Protein AF-A0AAU7ARV5-F1 (afdb_monomer_lite)

pLDDT: mean 87.97, std 13.95, range [49.72, 98.19]

Foldseek 3Di:
DPDPPPVPPPPPDQDFKKKWKWKDAPPDIDIDIDDRDHPVVSQVVVCVVQVHPDGDPAQDQDWHDDVRTIMTIGMDD

Structure (mmCIF, N/CA/C/O backbone):
data_AF-A0AAU7ARV5-F1
#
_entry.id   AF-A0AAU7ARV5-F1
#
loop_
_atom_site.group_PDB
_atom_site.id
_atom_site.type_symbol
_atom_site.label_atom_id
_atom_site.label_alt_id
_atom_site.label_comp_id
_atom_site.label_asym_id
_atom_site.label_entity_id
_atom_site.label_seq_id
_atom_site.pdbx_PDB_ins_code
_atom_site.Cartn_x
_atom_site.Cartn_y
_atom_site.Cartn_z
_atom_site.occupancy
_atom_site.B_iso_or_equiv
_atom_site.auth_seq_id
_atom_site.auth_comp_id
_atom_site.auth_asym_id
_atom_site.auth_atom_id
_atom_site.pdbx_PDB_model_num
ATOM 1 N N . MET A 1 1 ? 27.947 8.457 -49.894 1.00 49.72 1 MET A N 1
ATOM 2 C CA . MET A 1 1 ? 27.501 8.884 -48.554 1.00 49.72 1 MET A CA 1
ATOM 3 C C . MET A 1 1 ? 27.230 7.632 -47.746 1.00 49.72 1 MET A C 1
ATOM 5 O O . MET A 1 1 ? 26.430 6.834 -48.219 1.00 49.72 1 MET A O 1
ATOM 9 N N . PRO A 1 2 ? 27.915 7.402 -46.616 1.00 52.03 2 PRO A N 1
ATOM 10 C CA . PRO A 1 2 ? 27.495 6.351 -45.697 1.00 52.03 2 PRO A CA 1
ATO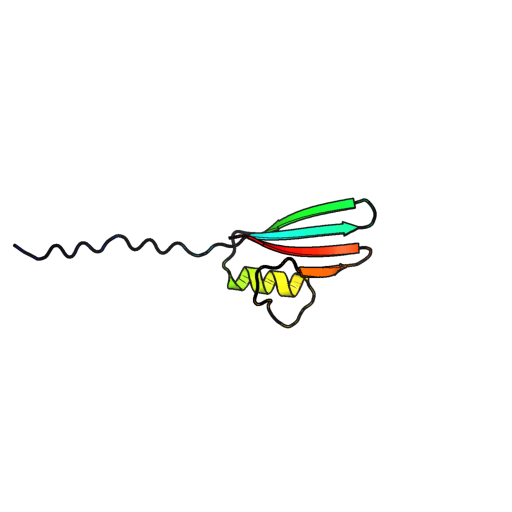M 11 C C . PRO A 1 2 ? 26.142 6.747 -45.073 1.00 52.03 2 PRO A C 1
ATOM 13 O O . PRO A 1 2 ? 25.858 7.947 -44.983 1.00 52.03 2 PRO A O 1
ATOM 16 N N . PRO A 1 3 ? 25.283 5.785 -44.698 1.00 57.03 3 PRO A N 1
ATOM 17 C CA . PRO A 1 3 ? 24.051 6.095 -43.991 1.00 57.03 3 PRO A CA 1
ATOM 18 C C . PRO A 1 3 ? 24.387 6.706 -42.624 1.00 57.03 3 PRO A C 1
ATOM 20 O O . PRO A 1 3 ? 25.269 6.225 -41.914 1.00 57.03 3 PRO A O 1
ATOM 23 N N . LEU A 1 4 ? 23.700 7.801 -42.292 1.00 58.06 4 LEU A N 1
ATOM 24 C CA . LEU A 1 4 ? 23.631 8.361 -40.944 1.00 58.06 4 LEU A CA 1
ATOM 25 C C . LEU A 1 4 ? 22.796 7.405 -40.083 1.00 58.06 4 LEU A C 1
ATOM 27 O O . LEU A 1 4 ? 21.636 7.683 -39.795 1.00 58.06 4 LEU A O 1
ATOM 31 N N . ASP A 1 5 ? 23.365 6.263 -39.706 1.00 58.59 5 ASP A N 1
ATOM 32 C CA . ASP A 1 5 ? 22.882 5.543 -38.532 1.00 58.59 5 ASP A CA 1
ATOM 33 C C . ASP A 1 5 ? 23.328 6.368 -37.325 1.00 58.59 5 ASP A C 1
ATOM 35 O O . ASP A 1 5 ? 24.394 6.155 -36.754 1.00 58.59 5 ASP A O 1
ATOM 39 N N . ASP A 1 6 ? 22.551 7.403 -37.018 1.00 59.34 6 ASP A N 1
ATOM 40 C CA . ASP A 1 6 ? 22.630 8.120 -35.757 1.00 59.34 6 ASP A CA 1
ATOM 41 C C . ASP A 1 6 ? 21.836 7.268 -34.759 1.00 59.34 6 ASP A C 1
ATOM 43 O O . ASP A 1 6 ? 20.601 7.223 -34.858 1.00 59.34 6 ASP A O 1
ATOM 47 N N . PRO A 1 7 ? 22.480 6.501 -33.856 1.00 61.16 7 PRO A N 1
ATOM 48 C CA . PRO A 1 7 ? 21.760 5.848 -32.784 1.00 61.16 7 PRO A CA 1
ATOM 49 C C . PRO A 1 7 ? 21.284 6.962 -31.856 1.00 61.16 7 PRO A C 1
ATOM 51 O O . PRO A 1 7 ? 21.960 7.312 -30.888 1.00 61.16 7 PRO A O 1
ATOM 54 N N . GLN A 1 8 ? 20.129 7.549 -32.191 1.00 61.78 8 GLN A N 1
ATOM 55 C CA . GLN A 1 8 ? 19.385 8.461 -31.338 1.00 61.78 8 GLN A CA 1
ATOM 56 C C . GLN A 1 8 ? 19.496 7.941 -29.911 1.00 61.78 8 GLN A C 1
ATOM 58 O O . GLN A 1 8 ? 19.111 6.803 -29.639 1.00 61.78 8 GLN A O 1
ATOM 63 N N . LEU A 1 9 ? 20.071 8.767 -29.034 1.00 58.44 9 LEU A N 1
ATOM 64 C CA . LEU A 1 9 ? 20.199 8.520 -27.605 1.00 58.44 9 LEU A CA 1
ATOM 65 C C . LEU A 1 9 ? 18.834 8.073 -27.056 1.00 58.44 9 LEU A C 1
ATOM 67 O O . LEU A 1 9 ? 17.975 8.894 -26.730 1.00 58.44 9 LEU A O 1
ATOM 71 N N . ALA A 1 10 ? 18.614 6.764 -26.979 1.00 63.84 10 ALA A N 1
ATOM 72 C CA . ALA A 1 10 ? 17.441 6.196 -26.348 1.00 63.84 10 ALA A CA 1
ATOM 73 C C . ALA A 1 10 ? 17.650 6.344 -24.840 1.00 63.84 10 ALA A C 1
ATOM 75 O O . ALA A 1 10 ? 18.225 5.476 -24.183 1.00 63.84 10 ALA A O 1
ATOM 76 N N . LEU A 1 11 ? 17.240 7.493 -24.300 1.00 59.59 11 LEU A N 1
ATOM 77 C CA . LEU A 1 11 ? 17.199 7.721 -22.864 1.00 59.59 11 LEU A CA 1
ATOM 78 C C . LEU A 1 11 ? 16.163 6.762 -22.272 1.00 59.59 11 LEU A C 1
ATOM 80 O O . LEU A 1 11 ? 14.958 7.009 -22.311 1.00 59.59 11 LEU A O 1
ATOM 84 N N . SER A 1 12 ? 16.647 5.641 -21.747 1.00 59.56 12 SER A N 1
ATOM 85 C CA . SER A 1 12 ? 15.849 4.769 -20.895 1.00 59.56 12 SER A CA 1
ATOM 86 C C . SER A 1 12 ? 15.712 5.475 -19.551 1.00 59.56 12 SER A C 1
ATOM 88 O O . SER A 1 12 ? 16.607 5.419 -18.714 1.00 59.56 12 SER A O 1
ATOM 90 N N . VAL A 1 13 ? 14.635 6.243 -19.392 1.00 66.25 13 VAL A N 1
ATOM 91 C CA . VAL A 1 13 ? 14.272 6.817 -18.096 1.00 66.25 13 VAL A CA 1
ATOM 92 C C . VAL A 1 13 ? 13.575 5.714 -17.319 1.00 66.25 13 VAL A C 1
ATOM 94 O O . VAL A 1 13 ? 12.442 5.346 -17.644 1.00 66.25 13 VAL A O 1
ATOM 97 N N . ASP A 1 14 ? 14.256 5.167 -16.316 1.00 67.38 14 ASP A N 1
ATOM 98 C CA . ASP A 1 14 ? 13.630 4.230 -15.392 1.00 67.38 14 ASP A CA 1
ATOM 99 C C . ASP A 1 14 ? 12.415 4.911 -14.753 1.00 67.38 14 ASP A C 1
ATOM 101 O O . ASP A 1 14 ? 12.514 6.021 -14.222 1.00 67.38 14 ASP A O 1
ATOM 105 N N . ARG A 1 15 ? 11.242 4.272 -14.844 1.00 74.56 15 ARG A N 1
ATOM 106 C CA . ARG A 1 15 ? 10.012 4.799 -14.241 1.00 74.56 15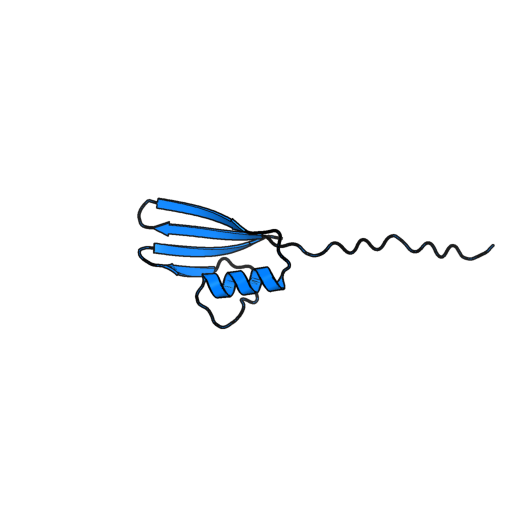 ARG A CA 1
ATOM 107 C C . ARG A 1 15 ? 10.137 4.726 -12.726 1.00 74.56 15 ARG A C 1
ATOM 109 O O . ARG A 1 15 ? 9.906 3.679 -12.125 1.00 74.56 15 ARG A O 1
ATOM 116 N N . GLN A 1 16 ? 10.516 5.850 -12.137 1.00 89.00 16 GLN A N 1
ATOM 117 C CA . GLN A 1 16 ? 10.610 6.012 -10.699 1.00 89.00 16 GLN A CA 1
ATOM 118 C C . GLN A 1 16 ? 9.255 6.414 -10.122 1.00 89.00 16 GLN A C 1
ATOM 120 O O . GLN A 1 16 ? 8.562 7.268 -10.662 1.00 89.00 16 GLN A O 1
ATOM 125 N N . VAL A 1 17 ? 8.889 5.791 -9.011 1.00 93.50 17 VAL A N 1
ATOM 126 C CA . VAL A 1 17 ? 7.623 5.984 -8.312 1.00 93.50 17 VAL A CA 1
ATOM 127 C C . VAL A 1 17 ? 7.916 6.387 -6.869 1.00 93.50 17 VAL A C 1
ATOM 129 O O . VAL A 1 17 ? 8.854 5.891 -6.239 1.00 93.50 17 VAL A O 1
ATOM 132 N N .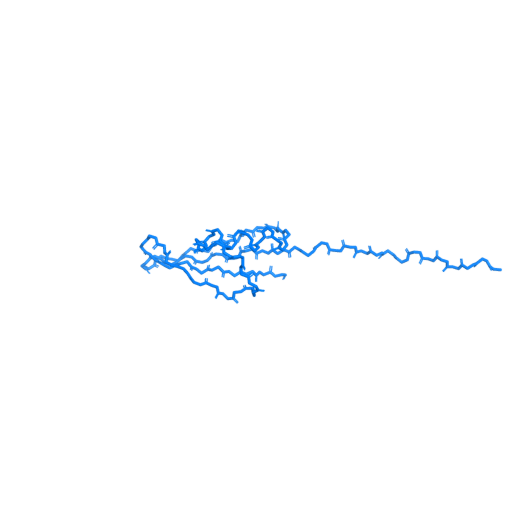 ARG A 1 18 ? 7.111 7.297 -6.324 1.00 96.38 18 ARG A N 1
ATOM 133 C CA . ARG A 1 18 ? 7.072 7.624 -4.896 1.00 96.38 18 ARG A CA 1
ATOM 134 C C . ARG A 1 18 ? 5.831 7.019 -4.264 1.00 96.38 18 ARG A C 1
ATOM 136 O O . ARG A 1 18 ? 4.741 7.098 -4.821 1.00 96.38 18 ARG A O 1
ATOM 143 N N . VAL A 1 19 ? 5.984 6.463 -3.072 1.00 97.19 19 VAL A N 1
ATOM 144 C CA . VAL A 1 19 ? 4.870 5.975 -2.256 1.00 97.19 19 VAL A CA 1
ATOM 145 C C . VAL A 1 19 ? 4.562 7.039 -1.214 1.00 97.19 19 VAL A C 1
ATOM 147 O O . VAL A 1 19 ? 5.406 7.339 -0.371 1.00 97.19 19 VAL A O 1
ATOM 150 N N . ILE A 1 20 ? 3.366 7.619 -1.270 1.00 98.19 20 ILE A N 1
ATOM 151 C CA . ILE A 1 20 ? 2.894 8.579 -0.271 1.00 98.19 20 ILE A CA 1
ATOM 152 C C . ILE A 1 20 ? 2.010 7.839 0.726 1.00 98.19 20 ILE A C 1
ATOM 154 O O . ILE A 1 20 ? 1.062 7.146 0.348 1.00 98.19 20 ILE A O 1
ATOM 158 N N . VAL A 1 21 ? 2.324 7.998 2.006 1.00 97.69 21 VAL A N 1
ATOM 159 C CA . VAL A 1 21 ? 1.635 7.371 3.130 1.00 97.69 21 VAL A CA 1
ATOM 160 C C . VAL A 1 21 ? 1.090 8.466 4.025 1.00 97.69 21 VAL A C 1
ATOM 162 O O . VAL A 1 21 ? 1.847 9.281 4.542 1.00 97.69 21 VAL A O 1
ATOM 165 N N . VAL A 1 22 ? -0.219 8.457 4.243 1.00 97.75 22 VAL A N 1
ATOM 166 C CA . VAL A 1 22 ? -0.895 9.364 5.170 1.00 97.75 22 VAL A CA 1
ATOM 167 C C . VAL A 1 22 ? -1.518 8.535 6.283 1.00 97.75 22 VAL A C 1
ATOM 169 O O . VAL A 1 22 ? -2.383 7.699 6.029 1.00 97.75 22 VAL A O 1
ATOM 172 N N . GLU A 1 23 ? -1.094 8.754 7.521 1.00 97.12 23 GLU A N 1
ATOM 173 C CA . GLU A 1 23 ? -1.697 8.150 8.707 1.00 97.12 23 GLU A CA 1
ATOM 174 C C . GLU A 1 23 ? -2.474 9.186 9.505 1.00 97.12 23 GLU A C 1
ATOM 176 O O . GLU A 1 23 ? -1.944 10.237 9.859 1.00 97.12 23 GLU A O 1
ATOM 181 N N . GLN A 1 24 ? -3.716 8.853 9.839 1.00 96.50 24 GLN A N 1
ATOM 182 C CA . GLN A 1 24 ? -4.555 9.645 10.727 1.00 96.50 24 GLN A CA 1
ATOM 183 C C . GLN A 1 24 ? -4.867 8.842 11.989 1.00 96.50 24 GLN A C 1
ATOM 185 O O . GLN A 1 24 ? -5.441 7.753 11.901 1.00 96.50 24 GLN A O 1
ATOM 190 N N . ARG A 1 25 ? -4.518 9.385 13.160 1.00 94.94 25 ARG A N 1
ATOM 191 C CA . ARG A 1 25 ? -4.786 8.800 14.484 1.00 94.94 25 ARG A CA 1
ATOM 192 C C . ARG A 1 25 ? -5.423 9.855 15.385 1.00 94.94 25 ARG A C 1
ATOM 194 O O . ARG A 1 25 ? -4.753 10.762 15.872 1.00 94.94 25 ARG A O 1
ATOM 201 N N . GLY A 1 26 ? -6.739 9.768 15.582 1.00 90.31 26 GLY A N 1
ATOM 202 C CA . GLY A 1 26 ? -7.495 10.818 16.270 1.00 90.31 26 GLY A CA 1
ATOM 203 C C . GLY A 1 26 ? -7.362 12.166 15.550 1.00 90.31 26 GLY A C 1
ATOM 204 O O . GLY A 1 26 ? -7.766 12.289 14.393 1.00 90.31 26 GLY A O 1
ATOM 205 N N . THR A 1 27 ? -6.789 13.163 16.229 1.00 92.12 27 THR A N 1
ATOM 206 C CA . THR A 1 27 ? -6.508 14.500 15.671 1.00 92.12 27 THR A CA 1
ATOM 207 C C . THR A 1 27 ? -5.118 14.623 15.044 1.00 92.12 27 THR A C 1
ATOM 209 O O . THR A 1 27 ? -4.806 15.663 14.471 1.00 92.12 27 THR A O 1
ATOM 212 N N . GLU A 1 28 ? -4.268 13.600 15.160 1.00 94.75 28 GLU A N 1
ATOM 213 C CA . GLU A 1 28 ? -2.924 13.610 14.592 1.00 94.75 28 GLU A CA 1
ATOM 214 C C . GLU A 1 28 ? -2.943 13.116 13.142 1.00 94.75 28 GLU A C 1
ATOM 216 O O . GLU A 1 28 ? -3.498 12.055 12.842 1.00 94.75 28 GLU A O 1
ATOM 221 N N . LEU A 1 29 ? -2.301 13.878 12.254 1.00 95.88 29 LEU A N 1
ATOM 222 C CA . LEU A 1 29 ? -2.072 13.526 10.857 1.00 95.88 29 LEU A CA 1
ATOM 223 C C . LEU A 1 29 ? -0.565 13.491 10.597 1.00 95.88 29 LEU A C 1
ATOM 225 O O . LEU A 1 29 ? 0.138 14.457 10.892 1.00 95.88 29 LEU A O 1
ATOM 229 N N . ARG A 1 30 ? -0.072 12.388 10.035 1.00 96.31 30 ARG A N 1
ATOM 230 C CA . ARG A 1 30 ? 1.323 12.235 9.610 1.00 96.31 30 ARG A CA 1
ATOM 231 C C . ARG A 1 30 ? 1.376 11.855 8.144 1.00 96.31 30 ARG A C 1
ATOM 233 O O . ARG A 1 30 ? 0.660 10.953 7.718 1.00 96.31 30 ARG A O 1
ATOM 240 N N . GLU A 1 31 ? 2.264 12.501 7.405 1.00 97.00 31 GLU A N 1
ATOM 241 C CA . GLU A 1 31 ? 2.531 12.197 6.004 1.00 97.00 31 GLU A CA 1
ATOM 242 C C . GLU A 1 31 ? 3.999 11.804 5.828 1.00 97.00 31 GLU A C 1
ATOM 244 O O . GLU A 1 31 ? 4.895 12.426 6.402 1.00 97.00 31 GLU A O 1
ATOM 249 N N . LEU A 1 32 ? 4.238 10.752 5.050 1.00 96.88 32 LEU A N 1
ATOM 250 C CA . LEU A 1 32 ? 5.562 10.263 4.689 1.00 96.88 32 LEU A CA 1
ATOM 251 C C . LEU A 1 32 ? 5.603 9.972 3.190 1.00 96.88 32 LEU A C 1
ATOM 253 O O . LEU A 1 32 ? 4.693 9.347 2.650 1.00 96.88 32 LEU A O 1
ATOM 257 N N . ALA A 1 33 ? 6.694 10.363 2.539 1.00 97.00 33 ALA A N 1
ATOM 258 C CA . ALA A 1 33 ? 6.991 9.990 1.164 1.00 97.00 33 ALA A CA 1
ATOM 259 C C . ALA A 1 33 ? 8.206 9.056 1.133 1.00 97.00 33 ALA A C 1
ATOM 261 O O . ALA A 1 33 ? 9.247 9.374 1.709 1.00 97.00 33 ALA A O 1
ATOM 262 N N . VAL A 1 34 ? 8.080 7.920 0.450 1.00 96.69 34 VAL A N 1
ATOM 263 C CA . VAL A 1 34 ? 9.154 6.934 0.272 1.00 96.69 34 VAL A CA 1
ATOM 264 C C . VAL A 1 34 ? 9.510 6.828 -1.205 1.00 96.69 34 VAL A C 1
ATOM 266 O O . VAL A 1 34 ? 8.627 6.681 -2.048 1.00 96.69 34 VAL A O 1
ATOM 269 N N . GLY A 1 35 ? 10.803 6.894 -1.513 1.00 92.94 35 GLY A N 1
ATOM 270 C CA . GLY A 1 35 ? 11.341 6.729 -2.860 1.00 92.94 35 GLY A CA 1
ATOM 271 C C . GLY A 1 35 ? 12.385 7.784 -3.233 1.00 92.94 35 GLY A C 1
ATOM 272 O O . GLY A 1 35 ? 12.821 8.546 -2.365 1.00 92.94 35 GLY A O 1
ATOM 273 N N . PRO A 1 36 ? 12.779 7.844 -4.517 1.00 93.75 36 PRO A N 1
ATOM 274 C CA . PRO A 1 36 ? 12.223 7.082 -5.643 1.00 93.75 36 PRO A CA 1
ATOM 275 C C . PRO A 1 36 ? 12.483 5.569 -5.562 1.00 93.75 36 PRO A C 1
ATOM 277 O O . PRO A 1 36 ? 13.534 5.146 -5.091 1.00 93.75 36 PRO A O 1
ATOM 280 N N . LEU A 1 37 ? 11.522 4.771 -6.025 1.00 93.62 37 LEU A N 1
ATOM 281 C CA . LEU A 1 37 ? 11.600 3.312 -6.166 1.00 93.62 37 LEU A CA 1
ATOM 282 C C . LEU A 1 37 ? 11.234 2.919 -7.598 1.00 93.62 37 LEU A C 1
ATOM 284 O O . LEU A 1 37 ? 10.559 3.688 -8.282 1.00 93.62 37 LEU A O 1
ATOM 288 N N . ASP A 1 38 ? 11.614 1.725 -8.047 1.00 93.06 38 ASP A N 1
ATOM 289 C CA . ASP A 1 38 ? 10.972 1.166 -9.234 1.00 93.06 38 ASP A CA 1
ATOM 290 C C . ASP A 1 38 ? 9.490 0.846 -8.955 1.00 93.06 38 ASP A C 1
ATOM 292 O O . ASP A 1 38 ? 9.047 0.716 -7.808 1.00 93.06 38 ASP A O 1
ATOM 296 N N . GLU A 1 39 ? 8.696 0.742 -10.020 1.00 92.50 39 GLU A N 1
ATOM 297 C CA . GLU A 1 39 ? 7.253 0.524 -9.902 1.00 92.50 39 GLU A CA 1
ATOM 298 C C . GLU A 1 39 ? 6.901 -0.788 -9.178 1.00 92.50 39 GLU A C 1
ATOM 300 O O . GLU A 1 39 ? 5.924 -0.837 -8.425 1.00 92.50 39 GLU A O 1
ATOM 305 N N . ARG A 1 40 ? 7.687 -1.854 -9.371 1.00 93.06 40 ARG A N 1
ATOM 306 C CA . ARG A 1 40 ? 7.425 -3.155 -8.747 1.00 93.06 40 ARG A CA 1
ATOM 307 C C . ARG A 1 40 ? 7.638 -3.066 -7.238 1.00 93.06 40 ARG A C 1
ATOM 309 O O . ARG A 1 40 ? 6.763 -3.495 -6.483 1.00 93.06 40 ARG A O 1
ATOM 316 N N . ASP A 1 41 ? 8.746 -2.484 -6.806 1.00 95.06 41 ASP A N 1
ATOM 317 C CA . ASP A 1 41 ? 9.083 -2.304 -5.397 1.00 95.06 41 ASP A CA 1
ATOM 318 C C . ASP A 1 41 ? 8.108 -1.345 -4.708 1.00 95.06 41 ASP A C 1
ATOM 320 O O . ASP A 1 41 ? 7.650 -1.617 -3.595 1.00 95.06 41 ASP A O 1
ATOM 324 N N . ALA A 1 42 ? 7.687 -0.278 -5.391 1.00 95.56 42 ALA A N 1
ATOM 325 C CA . ALA A 1 42 ? 6.652 0.627 -4.898 1.00 95.56 42 ALA A CA 1
ATOM 326 C C . ALA A 1 42 ? 5.308 -0.094 -4.659 1.00 95.56 42 ALA A C 1
ATOM 328 O O . ALA A 1 42 ? 4.674 0.099 -3.616 1.00 95.56 42 ALA A O 1
ATOM 329 N N . ARG A 1 43 ? 4.883 -0.969 -5.583 1.00 95.38 43 ARG A N 1
ATOM 330 C CA . ARG A 1 43 ? 3.656 -1.778 -5.444 1.00 95.38 43 ARG A CA 1
ATOM 331 C C . ARG A 1 43 ? 3.763 -2.812 -4.321 1.00 95.38 43 ARG A C 1
ATOM 333 O O . ARG A 1 43 ? 2.797 -3.002 -3.579 1.00 95.38 43 ARG A O 1
ATOM 340 N N . LEU A 1 44 ? 4.920 -3.458 -4.168 1.00 96.31 44 LEU A N 1
ATOM 341 C CA . LEU A 1 44 ? 5.179 -4.397 -3.071 1.00 96.31 44 LEU A CA 1
ATOM 342 C C . LEU A 1 44 ? 5.166 -3.688 -1.713 1.00 96.31 44 LEU A C 1
ATOM 344 O O . LEU A 1 44 ? 4.527 -4.170 -0.776 1.00 96.31 44 LEU A O 1
ATOM 348 N N . LEU A 1 45 ? 5.792 -2.512 -1.619 1.00 96.56 45 LEU A N 1
ATOM 349 C CA . LEU A 1 45 ? 5.754 -1.688 -0.415 1.00 96.56 45 LEU A CA 1
ATOM 350 C C . LEU A 1 45 ? 4.318 -1.273 -0.072 1.00 96.56 45 LEU A C 1
ATOM 352 O O . LEU A 1 45 ? 3.919 -1.359 1.089 1.00 96.56 45 LEU A O 1
ATOM 356 N N . ALA A 1 46 ? 3.519 -0.872 -1.064 1.00 96.75 46 ALA A N 1
ATOM 357 C CA . ALA A 1 46 ? 2.116 -0.537 -0.844 1.00 96.75 46 ALA A CA 1
ATOM 358 C C . ALA A 1 46 ? 1.314 -1.735 -0.302 1.00 96.75 46 ALA A C 1
ATOM 360 O O . ALA A 1 46 ? 0.563 -1.575 0.660 1.00 96.75 46 ALA A O 1
ATOM 361 N N . ALA A 1 47 ? 1.507 -2.936 -0.860 1.00 96.50 47 ALA A N 1
ATOM 362 C CA . ALA A 1 47 ? 0.865 -4.160 -0.375 1.00 96.50 47 ALA A CA 1
ATOM 363 C C . ALA A 1 47 ? 1.241 -4.463 1.086 1.00 96.50 47 ALA A C 1
ATOM 365 O O . ALA A 1 47 ? 0.357 -4.660 1.924 1.00 96.50 47 ALA A O 1
ATOM 366 N N . LEU A 1 48 ? 2.539 -4.395 1.404 1.00 96.12 48 LEU A N 1
ATOM 367 C CA . LEU A 1 48 ? 3.074 -4.602 2.750 1.00 96.12 48 LEU A CA 1
ATOM 368 C C . LEU A 1 48 ? 2.480 -3.606 3.756 1.00 96.12 48 LEU A C 1
ATOM 370 O O . LEU A 1 48 ? 2.005 -4.000 4.820 1.00 96.12 48 LEU A O 1
ATOM 374 N N . LEU A 1 49 ? 2.462 -2.315 3.415 1.00 95.31 49 LEU A N 1
ATOM 375 C CA . LEU A 1 49 ? 1.921 -1.258 4.275 1.00 95.31 49 LEU A CA 1
ATOM 376 C C . LEU A 1 49 ? 0.411 -1.389 4.508 1.00 95.31 49 LEU A C 1
ATOM 378 O O . LEU A 1 49 ? -0.092 -0.896 5.520 1.00 95.31 49 LEU A O 1
ATOM 382 N N . LEU A 1 50 ? -0.312 -2.029 3.591 1.00 94.38 50 LEU A N 1
ATOM 383 C CA . LEU A 1 50 ? -1.747 -2.290 3.705 1.00 94.38 50 LEU A CA 1
ATOM 384 C C . LEU A 1 50 ? -2.060 -3.657 4.333 1.00 94.38 50 LEU A C 1
ATOM 386 O O . LEU A 1 50 ? -3.236 -3.950 4.539 1.00 94.38 50 LEU A O 1
ATOM 390 N N . GLY A 1 51 ? -1.046 -4.484 4.616 1.00 93.50 51 GLY A N 1
ATOM 391 C CA . GLY A 1 51 ? -1.228 -5.850 5.112 1.00 93.50 51 GLY A CA 1
ATOM 392 C C . GLY A 1 51 ? -1.962 -6.756 4.119 1.00 93.50 51 GLY A C 1
ATOM 393 O O . GLY A 1 51 ? -2.793 -7.561 4.531 1.00 93.50 51 GLY A O 1
ATOM 394 N N . ARG A 1 52 ? -1.724 -6.578 2.813 1.00 92.19 52 ARG A N 1
ATOM 395 C CA . ARG A 1 52 ? -2.353 -7.357 1.735 1.00 92.19 52 ARG A CA 1
ATOM 396 C C . ARG A 1 52 ? -1.356 -8.338 1.129 1.00 92.19 52 ARG A C 1
ATOM 398 O O . ARG A 1 52 ? -0.226 -7.956 0.845 1.00 92.19 52 ARG A O 1
ATOM 405 N N . ASP A 1 53 ? -1.821 -9.548 0.829 1.00 90.56 53 ASP A N 1
ATOM 406 C CA . ASP A 1 53 ? -1.010 -10.561 0.136 1.00 90.56 53 ASP A CA 1
ATOM 407 C C . ASP A 1 53 ? -0.870 -10.278 -1.369 1.00 90.56 53 ASP A C 1
ATOM 409 O O . ASP A 1 53 ? 0.112 -10.662 -1.999 1.00 90.56 53 ASP A O 1
ATOM 413 N N . ALA A 1 54 ? -1.853 -9.590 -1.957 1.00 91.00 54 ALA A N 1
ATOM 414 C CA . ALA A 1 54 ? -1.860 -9.233 -3.371 1.00 91.00 54 ALA A CA 1
ATOM 415 C C . ALA A 1 54 ? -1.357 -7.800 -3.592 1.00 91.00 54 ALA A C 1
ATOM 417 O O . ALA A 1 54 ? -1.796 -6.859 -2.920 1.00 91.00 54 ALA A O 1
ATOM 418 N N . THR A 1 55 ? -0.491 -7.623 -4.593 1.00 91.50 55 THR A N 1
ATOM 419 C CA . THR A 1 55 ? -0.047 -6.298 -5.036 1.00 91.50 55 THR A CA 1
ATOM 420 C C . THR A 1 55 ? -1.195 -5.520 -5.679 1.00 91.50 55 THR A C 1
ATOM 422 O O . THR A 1 55 ? -1.870 -6.069 -6.556 1.00 91.50 55 THR A O 1
ATOM 425 N N . PRO A 1 56 ? -1.406 -4.245 -5.313 1.00 90.50 56 PRO A N 1
ATOM 426 C CA . PRO A 1 56 ? -2.411 -3.407 -5.953 1.00 90.50 56 PRO A CA 1
ATOM 427 C C . PRO A 1 56 ? -2.133 -3.193 -7.447 1.00 90.50 56 PRO A C 1
ATOM 429 O O . PRO A 1 56 ? -0.985 -2.983 -7.850 1.00 90.50 56 PRO A O 1
ATOM 432 N N . ALA A 1 57 ? -3.193 -3.223 -8.256 1.00 89.69 57 ALA A N 1
ATOM 433 C CA . ALA A 1 57 ? -3.111 -3.061 -9.709 1.00 89.69 57 ALA A CA 1
ATOM 434 C C . ALA A 1 57 ? -3.205 -1.594 -10.175 1.00 89.69 57 ALA A C 1
ATOM 436 O O . ALA A 1 57 ? -2.681 -1.257 -11.231 1.00 89.69 57 ALA A O 1
ATOM 437 N N . ASP A 1 58 ? -3.857 -0.726 -9.401 1.00 94.25 58 ASP A N 1
ATOM 438 C CA . ASP A 1 58 ? -3.974 0.716 -9.644 1.00 94.25 58 ASP A CA 1
ATOM 439 C C . ASP A 1 58 ? -2.906 1.498 -8.854 1.00 94.25 58 ASP A C 1
ATOM 441 O O . ASP A 1 58 ? -1.935 0.908 -8.382 1.00 94.25 58 ASP A O 1
ATOM 445 N N . ASP A 1 59 ? -3.036 2.819 -8.736 1.00 95.44 59 ASP A N 1
ATOM 446 C CA . ASP A 1 59 ? -2.083 3.670 -8.000 1.00 95.44 59 ASP A CA 1
ATOM 447 C C . ASP A 1 59 ? -2.677 4.208 -6.679 1.00 95.44 59 ASP A C 1
ATOM 449 O O . ASP A 1 59 ? -2.070 5.027 -5.985 1.00 95.44 59 ASP A O 1
ATOM 453 N N . GLY A 1 60 ? -3.860 3.718 -6.296 1.00 94.31 60 GLY A N 1
ATOM 454 C CA . GLY A 1 60 ? -4.579 4.133 -5.097 1.00 94.31 60 GLY A CA 1
ATOM 455 C C . GLY A 1 60 ? -5.450 5.377 -5.323 1.00 94.31 60 GLY A C 1
ATOM 456 O O . GLY A 1 60 ? -5.743 5.731 -6.466 1.00 94.31 60 GLY A O 1
ATOM 457 N N . PRO A 1 61 ? -5.914 6.038 -4.245 1.00 96.38 61 PRO A N 1
ATOM 458 C CA . PRO A 1 61 ? -5.548 5.809 -2.848 1.00 96.38 61 PRO A CA 1
ATOM 459 C C . PRO A 1 61 ? -6.195 4.556 -2.244 1.00 96.38 61 PRO A C 1
ATOM 461 O O . PRO A 1 61 ? -7.404 4.345 -2.337 1.00 96.38 61 PRO A O 1
ATOM 464 N N . TRP A 1 62 ? -5.406 3.763 -1.524 1.00 96.56 62 TRP A N 1
ATOM 465 C CA . TRP A 1 62 ? -5.896 2.622 -0.751 1.00 96.56 62 TRP A CA 1
ATOM 466 C C . TRP A 1 62 ? -5.921 2.937 0.728 1.00 96.56 62 TRP A C 1
ATOM 468 O O . TRP A 1 62 ? -4.985 3.531 1.255 1.00 96.56 62 TRP A O 1
ATOM 478 N N . ARG A 1 63 ? -6.964 2.473 1.415 1.00 95.56 63 ARG A N 1
ATOM 479 C CA . ARG A 1 63 ? -7.120 2.649 2.858 1.00 95.56 63 ARG A CA 1
ATOM 480 C C . ARG A 1 63 ? -7.011 1.317 3.587 1.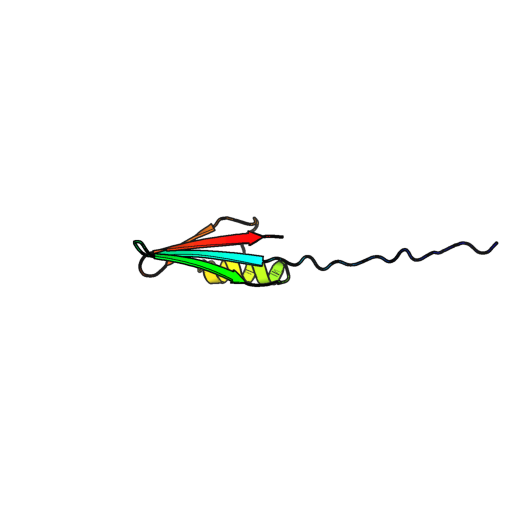00 95.56 63 ARG A C 1
ATOM 482 O O . ARG A 1 63 ? -7.504 0.298 3.100 1.00 95.56 63 ARG A O 1
ATOM 489 N N . GLY A 1 64 ? -6.387 1.351 4.758 1.00 94.25 64 GLY A N 1
ATOM 490 C CA . GLY A 1 64 ? -6.269 0.228 5.682 1.00 94.25 64 GLY A CA 1
ATOM 491 C C . GLY A 1 64 ? -6.341 0.698 7.133 1.00 94.25 64 GLY A C 1
ATOM 492 O O . GLY A 1 64 ? -5.959 1.825 7.453 1.00 94.25 64 GLY A O 1
ATOM 493 N N . ALA A 1 65 ? -6.850 -0.160 8.015 1.00 94.00 65 ALA A N 1
ATOM 494 C CA . ALA A 1 65 ? -6.841 0.107 9.448 1.00 94.00 65 ALA A CA 1
ATOM 495 C C . ALA A 1 65 ? -5.417 -0.044 10.008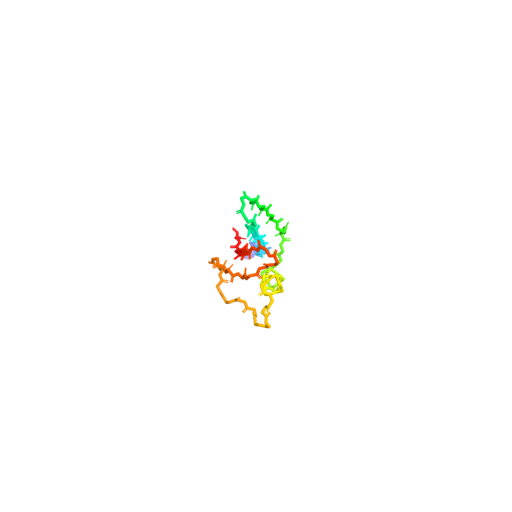 1.00 94.00 65 ALA A C 1
ATOM 497 O O . ALA A 1 65 ? -4.677 -0.945 9.617 1.00 94.00 65 ALA A O 1
ATOM 498 N N . VAL A 1 66 ? -5.050 0.822 10.948 1.00 91.75 66 VAL A N 1
ATOM 499 C CA . VAL A 1 66 ? -3.832 0.699 11.762 1.00 91.75 66 VAL A CA 1
ATOM 500 C C . VAL A 1 66 ? -4.195 0.859 13.233 1.00 91.75 66 VAL A C 1
ATOM 502 O O . VAL A 1 66 ? -5.297 1.298 13.565 1.00 91.75 66 VAL A O 1
ATOM 505 N N . ALA A 1 67 ? -3.281 0.512 14.139 1.00 89.75 67 ALA A N 1
ATOM 506 C CA . ALA A 1 67 ? -3.516 0.668 15.571 1.00 89.75 67 ALA A CA 1
ATOM 507 C C . ALA A 1 67 ? -3.877 2.129 15.913 1.00 89.75 67 ALA A C 1
ATOM 509 O O . ALA A 1 67 ? -3.042 3.029 15.810 1.00 89.75 67 ALA A O 1
ATOM 510 N N . GLY A 1 68 ? -5.135 2.350 16.305 1.00 91.19 68 GLY A N 1
ATOM 511 C CA . GLY A 1 68 ? -5.653 3.665 16.686 1.00 91.19 68 GLY A CA 1
ATOM 512 C C . GLY A 1 68 ? -5.957 4.618 15.525 1.00 91.19 68 GLY A C 1
ATOM 513 O O . GLY A 1 68 ? -6.082 5.817 15.765 1.00 91.19 68 GLY A O 1
ATOM 514 N N . GLY A 1 69 ? -6.067 4.136 14.280 1.00 95.25 69 GLY A N 1
ATOM 515 C CA . GLY A 1 69 ? -6.311 5.032 13.153 1.00 95.25 69 GLY A CA 1
ATOM 516 C C . GLY A 1 69 ? -6.492 4.377 11.790 1.00 95.25 69 GLY A C 1
ATOM 517 O O . GLY A 1 69 ? -6.748 3.181 11.661 1.00 95.25 69 GLY A O 1
ATOM 518 N N . THR A 1 70 ? -6.347 5.199 10.753 1.00 96.81 70 THR A N 1
ATOM 519 C CA . THR A 1 70 ? -6.407 4.784 9.346 1.00 96.81 70 THR A CA 1
ATOM 520 C C . THR A 1 70 ? -5.116 5.179 8.643 1.00 96.81 70 THR A C 1
ATOM 522 O O . THR A 1 70 ? -4.601 6.276 8.849 1.00 96.81 70 THR A O 1
ATOM 525 N N . ARG A 1 71 ? -4.611 4.295 7.786 1.00 97.31 71 ARG A N 1
ATOM 526 C CA . ARG A 1 71 ? -3.519 4.564 6.853 1.00 97.31 71 ARG A CA 1
ATOM 527 C C . ARG A 1 71 ? -4.077 4.638 5.440 1.00 97.31 71 ARG A C 1
ATOM 529 O O . ARG A 1 71 ? -4.844 3.769 5.030 1.00 97.31 71 ARG A O 1
ATOM 536 N N . THR A 1 72 ? -3.667 5.658 4.701 1.00 97.94 72 THR A N 1
ATOM 537 C CA . THR A 1 72 ? -3.895 5.802 3.265 1.00 97.94 72 THR A CA 1
ATOM 538 C C . THR A 1 72 ? -2.556 5.698 2.546 1.00 97.94 72 THR A C 1
ATOM 540 O O . THR A 1 72 ? -1.595 6.337 2.962 1.00 97.94 72 THR A O 1
ATOM 543 N N . VAL A 1 73 ? -2.483 4.896 1.489 1.00 97.75 73 VAL A N 1
ATOM 544 C CA . VAL A 1 73 ? -1.286 4.724 0.655 1.00 97.75 73 VAL A CA 1
ATOM 545 C C . VAL A 1 73 ? -1.645 5.048 -0.793 1.00 97.75 73 VAL A C 1
ATOM 547 O O . VAL A 1 73 ? -2.710 4.643 -1.257 1.00 97.75 73 VAL A O 1
ATOM 550 N N . GLN A 1 74 ? -0.781 5.771 -1.500 1.00 97.88 74 GLN A N 1
ATOM 551 C CA . GLN A 1 74 ? -0.933 6.099 -2.923 1.00 97.88 74 GLN A CA 1
ATOM 552 C C . GLN A 1 74 ? 0.434 6.115 -3.619 1.00 97.88 74 GLN A C 1
ATOM 554 O O . GLN A 1 74 ? 1.447 6.425 -2.989 1.00 97.88 74 GLN A O 1
ATOM 559 N N . LEU A 1 75 ? 0.460 5.800 -4.911 1.00 96.81 75 LEU A N 1
ATOM 560 C CA . LEU A 1 75 ? 1.652 5.876 -5.753 1.00 96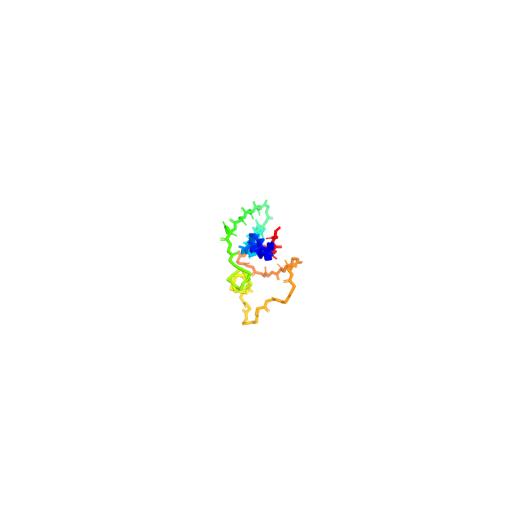.81 75 LEU A CA 1
ATOM 561 C C . LEU A 1 75 ? 1.626 7.157 -6.591 1.00 96.81 75 LEU A C 1
ATOM 563 O O . LEU A 1 75 ? 0.588 7.538 -7.123 1.00 96.81 75 LEU A O 1
ATOM 567 N N . HIS A 1 76 ? 2.771 7.826 -6.696 1.00 94.62 76 HIS A N 1
ATOM 568 C CA . HIS A 1 76 ? 2.982 9.033 -7.501 1.00 94.62 76 HIS A CA 1
ATOM 569 C C . HIS A 1 76 ? 4.131 8.789 -8.479 1.00 94.62 76 HIS A C 1
ATOM 571 O O . HIS A 1 76 ? 5.159 8.245 -8.079 1.00 94.62 76 HIS A O 1
ATOM 577 N N . ARG A 1 77 ? 3.947 9.172 -9.745 1.00 87.31 77 ARG A N 1
ATOM 578 C CA . ARG A 1 77 ? 4.901 8.970 -10.848 1.00 87.31 77 ARG A CA 1
ATOM 579 C C . ARG A 1 77 ? 5.545 10.289 -11.254 1.00 87.31 77 ARG A C 1
ATOM 581 O O . ARG A 1 77 ? 4.835 11.316 -11.167 1.00 87.31 77 ARG A O 1
#

Sequence (77 aa):
MPPLDDPQLALSVDRQVRVIVVEQRGTELRELAVGPLDERDARLLAALLLGRDATPADDGPWRGAVAGGTRTVQLHR

Radius of gyration: 18.67 Å; chains: 1; bounding box: 35×25×65 Å

Organism: NCBI:txid2997339

Secondary structure (DSSP, 8-state):
---------------EEEEEEEEEETTEEEEEEEEEEEHHHHHHHHHHHTT-SSPPSS---EEEEETTEEEEEEEE-